Protein AF-A0A4Z2EM39-F1 (afdb_monomer_lite)

Radius of gyration: 18.66 Å; chains: 1; bounding box: 34×34×50 Å

Organism: NCBI:txid230148

Structure (mmCIF, N/CA/C/O backbone):
data_AF-A0A4Z2EM39-F1
#
_entry.id   AF-A0A4Z2EM39-F1
#
loop_
_atom_site.group_PDB
_atom_site.id
_atom_site.type_symbol
_atom_site.label_atom_id
_atom_site.label_alt_id
_atom_site.label_comp_id
_atom_site.label_asym_id
_atom_site.label_entity_id
_atom_site.label_seq_id
_atom_site.pdbx_PDB_ins_code
_atom_site.Cartn_x
_atom_site.Cartn_y
_atom_site.Cartn_z
_atom_site.occupancy
_atom_site.B_iso_or_equiv
_atom_site.auth_seq_id
_atom_site.auth_comp_id
_atom_site.auth_asym_id
_atom_site.auth_atom_id
_atom_site.pdbx_PDB_model_num
ATOM 1 N N . MET A 1 1 ? -3.704 -22.742 26.313 1.00 55.44 1 MET A N 1
ATOM 2 C C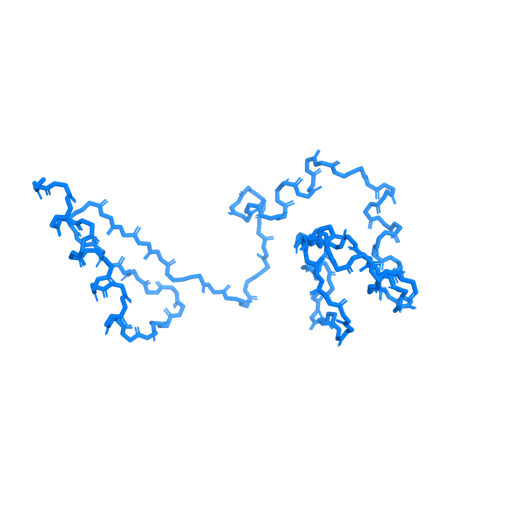A . MET A 1 1 ? -4.900 -22.289 27.055 1.00 55.44 1 MET A CA 1
ATOM 3 C C . MET A 1 1 ? -4.941 -20.779 27.292 1.00 55.44 1 MET A C 1
ATOM 5 O O . MET A 1 1 ? -5.715 -20.150 26.596 1.00 55.44 1 MET A O 1
ATOM 9 N N . PHE A 1 2 ? -4.126 -20.158 28.162 1.00 63.47 2 PHE A N 1
ATOM 10 C CA . PHE A 1 2 ? -4.228 -18.696 28.421 1.00 63.47 2 PHE A CA 1
ATOM 11 C C . PHE A 1 2 ? -3.924 -17.788 27.213 1.00 63.47 2 PHE A C 1
ATOM 13 O O . PHE A 1 2 ? -4.460 -16.692 27.107 1.00 63.47 2 PHE A O 1
ATOM 20 N N . GLN A 1 3 ? -3.050 -18.226 26.305 1.00 67.81 3 GLN A N 1
ATOM 21 C CA . GLN A 1 3 ? -2.701 -17.435 25.124 1.00 67.81 3 GLN A CA 1
ATOM 22 C C . GLN A 1 3 ? -3.805 -17.480 24.058 1.00 67.81 3 GLN A C 1
ATOM 24 O O . GLN A 1 3 ? -4.119 -16.461 23.454 1.00 67.81 3 GLN A O 1
ATOM 29 N N . GLU A 1 4 ? -4.418 -18.648 23.842 1.00 76.50 4 GLU A N 1
ATOM 30 C CA . GLU A 1 4 ? -5.512 -18.819 22.874 1.00 76.50 4 GLU A CA 1
ATOM 31 C C . GLU A 1 4 ? -6.738 -17.988 23.250 1.00 76.50 4 GLU A C 1
ATOM 33 O O . GLU A 1 4 ? -7.349 -17.401 22.362 1.00 76.50 4 GLU A O 1
ATOM 38 N N . SER A 1 5 ? -7.058 -17.873 24.544 1.00 80.62 5 SER A N 1
ATOM 39 C CA . SER A 1 5 ? -8.182 -17.048 24.996 1.00 80.62 5 SER A CA 1
ATOM 40 C C . SER A 1 5 ? -7.956 -15.561 24.705 1.00 80.62 5 SER A C 1
ATOM 42 O O . SER A 1 5 ? -8.856 -14.905 24.195 1.00 80.62 5 SER A O 1
ATOM 44 N N . GLN A 1 6 ? -6.740 -15.042 24.917 1.00 84.19 6 GLN A N 1
ATOM 45 C CA . GLN A 1 6 ? -6.410 -13.647 24.586 1.00 84.19 6 GLN A CA 1
ATOM 46 C C . GLN A 1 6 ? -6.452 -13.379 23.075 1.00 84.19 6 GLN A C 1
ATOM 48 O O . GLN A 1 6 ? -6.944 -12.337 22.645 1.00 84.19 6 GLN A O 1
ATOM 53 N N . TRP A 1 7 ? -5.975 -14.323 22.256 1.00 86.25 7 TRP A N 1
ATOM 54 C CA . TRP A 1 7 ? -6.067 -14.217 20.797 1.00 86.25 7 TRP A CA 1
ATOM 55 C C . TRP A 1 7 ? -7.517 -14.204 20.312 1.00 86.25 7 TRP A C 1
ATOM 57 O O . TRP A 1 7 ? -7.870 -13.406 19.446 1.00 86.25 7 TRP A O 1
ATOM 67 N N . GLN A 1 8 ? -8.364 -15.065 20.874 1.00 89.12 8 GLN A N 1
ATOM 68 C CA . GLN A 1 8 ? -9.784 -15.112 20.537 1.00 89.12 8 GLN A CA 1
ATOM 69 C C . GLN A 1 8 ? -10.504 -13.823 20.944 1.00 89.12 8 GLN A C 1
ATOM 71 O O . GLN A 1 8 ? -11.228 -13.259 20.127 1.00 89.12 8 GLN A O 1
ATOM 76 N N . GLU A 1 9 ? -10.267 -13.316 22.155 1.00 87.50 9 GLU A N 1
ATOM 77 C CA . GLU A 1 9 ? -10.827 -12.039 22.618 1.00 87.50 9 GLU A CA 1
ATOM 78 C C . GLU A 1 9 ? -10.405 -10.870 21.720 1.00 87.50 9 GLU A C 1
ATOM 80 O O . GLU A 1 9 ? -11.243 -10.055 21.333 1.00 87.50 9 GLU A O 1
ATOM 85 N N . PHE A 1 10 ? -9.131 -10.818 21.321 1.00 89.06 10 PHE A N 1
ATOM 86 C CA . PHE A 1 10 ? -8.613 -9.811 20.394 1.00 89.06 10 PHE A CA 1
ATOM 87 C C . PHE A 1 10 ? -9.320 -9.853 19.033 1.00 89.06 10 PHE A C 1
ATOM 89 O O . PHE A 1 10 ? -9.780 -8.822 18.542 1.00 89.06 10 PHE A O 1
ATOM 96 N N . LEU A 1 11 ? -9.444 -11.043 18.435 1.00 90.81 11 LEU A N 1
ATOM 97 C CA . LEU A 1 11 ? -10.087 -11.213 17.130 1.00 90.81 11 LEU A CA 1
ATOM 98 C C . LEU A 1 11 ? -11.581 -10.886 17.177 1.00 90.81 11 LEU A C 1
ATOM 100 O O . LEU A 1 11 ? -12.084 -10.224 16.273 1.00 90.81 11 LEU A O 1
ATOM 104 N N . VAL A 1 12 ? -12.289 -11.314 18.226 1.00 90.94 12 VAL A N 1
ATOM 105 C CA . VAL A 1 12 ? -13.716 -11.005 18.405 1.00 90.94 12 VAL A CA 1
ATOM 106 C C . VAL A 1 12 ? -13.919 -9.506 18.617 1.00 90.94 12 VAL A C 1
ATOM 108 O O . VAL A 1 12 ? -14.816 -8.928 18.003 1.00 90.94 12 VAL A O 1
ATOM 111 N N . SER A 1 13 ? -13.071 -8.865 19.426 1.00 89.94 13 SER A N 1
ATOM 112 C CA . SER A 1 13 ? -13.093 -7.413 19.635 1.00 89.94 13 SER A CA 1
ATOM 113 C C . SER A 1 13 ? -12.910 -6.656 18.317 1.00 89.94 13 SER A C 1
ATOM 115 O O . SER A 1 13 ? -13.744 -5.827 17.965 1.00 89.94 13 SER A O 1
ATOM 117 N N . LEU A 1 14 ? -11.895 -7.014 17.522 1.00 91.44 14 LEU A N 1
ATOM 118 C CA . LEU A 1 14 ? -11.661 -6.416 16.205 1.00 91.44 14 LEU A CA 1
ATOM 119 C C . LEU A 1 14 ? -12.803 -6.651 15.215 1.00 91.44 14 LEU A C 1
ATOM 121 O O . LEU A 1 14 ? -13.182 -5.738 14.491 1.00 91.44 14 LEU A O 1
ATOM 125 N N . HIS A 1 15 ? -13.337 -7.870 15.162 1.00 93.00 15 HIS A N 1
ATOM 126 C CA . HIS A 1 15 ? -14.373 -8.242 14.200 1.00 93.00 15 HIS A CA 1
ATOM 127 C C . HIS A 1 15 ? -15.730 -7.590 14.504 1.00 93.00 15 HIS A C 1
ATOM 129 O O . HIS A 1 15 ? -16.500 -7.307 13.591 1.00 93.00 15 HIS A O 1
ATOM 135 N N . THR A 1 16 ? -16.051 -7.382 15.783 1.00 93.50 16 THR A N 1
ATOM 136 C CA . THR A 1 16 ? -17.329 -6.780 16.208 1.00 93.50 16 THR A CA 1
ATOM 137 C C . THR A 1 16 ? -17.290 -5.254 16.273 1.00 93.50 16 THR A C 1
ATOM 139 O O . THR A 1 16 ? -18.348 -4.627 16.354 1.00 93.50 16 THR A O 1
ATOM 142 N N . LEU A 1 17 ? -16.099 -4.652 16.215 1.00 92.88 17 LEU A N 1
ATOM 143 C CA . LEU A 1 17 ? -15.923 -3.206 16.201 1.00 92.88 17 LEU A CA 1
ATOM 144 C C . LEU A 1 17 ? -16.543 -2.601 14.921 1.00 92.88 17 LEU A C 1
ATOM 146 O O . LEU A 1 17 ? -16.189 -3.021 13.817 1.00 92.88 17 LEU A O 1
ATOM 150 N N . PRO A 1 18 ? -17.440 -1.601 15.026 1.00 93.88 18 PRO A N 1
ATOM 151 C CA . PRO A 1 18 ? -17.891 -0.855 13.855 1.00 93.88 18 PRO A CA 1
ATOM 152 C C . PRO A 1 18 ? -16.717 -0.086 13.246 1.00 93.88 18 PRO A C 1
ATOM 154 O O . PRO A 1 18 ? -15.835 0.361 13.975 1.00 93.88 18 PRO A O 1
ATOM 157 N N . ILE A 1 19 ? -16.719 0.097 11.924 1.00 93.62 19 ILE A N 1
ATOM 158 C CA . ILE A 1 19 ? -15.644 0.810 11.222 1.00 93.62 19 ILE A CA 1
ATOM 159 C C . ILE A 1 19 ? -15.546 2.241 11.788 1.00 93.62 19 ILE A C 1
ATOM 161 O O . ILE A 1 19 ? -16.496 3.010 11.634 1.00 93.62 19 ILE A O 1
ATOM 165 N N . PRO A 1 20 ? -14.444 2.591 12.472 1.00 94.50 20 PRO A N 1
ATOM 166 C CA . PRO A 1 20 ? -14.273 3.897 13.099 1.00 94.50 20 PRO A CA 1
ATOM 167 C C . PRO A 1 20 ? -13.867 4.968 12.078 1.00 94.50 20 PRO A C 1
ATOM 169 O O . PRO A 1 20 ? -13.299 4.666 11.028 1.00 94.50 20 PRO A O 1
ATOM 172 N N . GLU A 1 21 ? -14.118 6.231 12.418 1.00 94.81 21 GLU A N 1
ATOM 173 C CA . GLU A 1 21 ? -13.680 7.377 11.615 1.00 94.81 21 GLU A CA 1
ATOM 174 C C . GLU A 1 21 ? -12.151 7.579 11.690 1.00 94.81 21 GLU A C 1
ATOM 176 O O . GLU A 1 21 ? -11.530 7.228 12.704 1.00 94.81 21 GLU A O 1
ATOM 181 N N . PRO A 1 22 ? -11.529 8.182 10.658 1.00 95.50 22 PRO A N 1
ATOM 182 C CA . PRO A 1 22 ? -10.111 8.534 10.677 1.00 95.50 22 PRO A CA 1
ATOM 183 C C . PRO A 1 22 ? -9.705 9.370 11.899 1.00 95.50 22 PRO A C 1
ATOM 185 O O . PRO A 1 22 ? -10.445 10.241 12.355 1.00 95.50 22 PRO A O 1
ATOM 188 N N . GLY A 1 23 ? -8.510 9.113 12.435 1.00 92.94 23 GLY A N 1
ATOM 189 C CA . GLY A 1 23 ? -7.944 9.834 13.581 1.00 92.94 23 GLY A CA 1
ATOM 190 C C . GLY A 1 23 ? -8.456 9.387 14.957 1.00 92.94 23 GLY A C 1
ATOM 191 O O . GLY A 1 23 ? -7.904 9.807 15.975 1.00 92.94 23 GLY A O 1
ATOM 192 N N . VAL A 1 24 ? -9.467 8.514 15.025 1.00 94.50 24 VAL A N 1
ATOM 193 C CA . VAL A 1 24 ? -9.980 7.984 16.297 1.00 94.50 24 VAL A CA 1
ATOM 194 C C . VAL A 1 24 ? -9.030 6.904 16.843 1.00 94.50 24 VAL A C 1
ATOM 196 O O . VAL A 1 24 ? -8.646 6.001 16.096 1.00 94.50 24 VAL A O 1
ATOM 199 N N . PRO A 1 25 ? -8.637 6.945 18.131 1.00 93.25 25 PRO A N 1
ATOM 200 C CA . PRO A 1 25 ? -7.888 5.858 18.753 1.00 93.25 25 PRO A CA 1
ATOM 201 C C . PRO A 1 25 ? -8.805 4.667 19.066 1.00 93.25 25 PRO A C 1
ATOM 203 O O . PRO A 1 25 ? -9.854 4.811 19.693 1.00 93.25 25 PRO A O 1
ATOM 206 N N . VAL A 1 26 ? -8.384 3.471 18.663 1.00 93.75 26 VAL A N 1
ATOM 207 C CA . VAL A 1 26 ? -9.061 2.198 18.928 1.00 93.75 26 VAL A CA 1
ATOM 208 C C . VAL A 1 26 ? -8.222 1.381 19.899 1.00 93.75 26 VAL A C 1
ATOM 210 O O . VAL A 1 26 ? -7.058 1.092 19.627 1.00 93.75 26 VAL A O 1
ATOM 213 N N . HIS A 1 27 ? -8.826 0.967 21.012 1.00 89.94 27 HIS A N 1
ATOM 214 C CA . HIS A 1 27 ? -8.184 0.136 22.029 1.00 89.94 27 HIS A CA 1
ATOM 215 C C . HIS A 1 27 ? -8.608 -1.330 21.880 1.00 89.94 27 HIS A C 1
ATOM 217 O O . HIS A 1 27 ? -9.785 -1.663 21.984 1.00 89.94 27 HIS A O 1
ATOM 223 N N . LEU A 1 28 ? -7.636 -2.217 21.676 1.00 85.12 28 LEU A N 1
ATOM 224 C CA . LEU A 1 28 ? -7.800 -3.663 21.509 1.00 85.12 28 LEU A CA 1
ATOM 225 C C . LEU A 1 28 ? -7.268 -4.403 22.746 1.00 85.12 28 LEU A C 1
ATOM 227 O O . LEU A 1 28 ? -6.382 -5.253 22.657 1.00 85.12 28 LEU A O 1
ATOM 231 N N . GLY A 1 29 ? -7.773 -4.022 23.921 1.00 80.00 29 GLY A N 1
ATOM 232 C CA . GLY A 1 29 ? -7.316 -4.508 25.225 1.00 80.00 29 GLY A CA 1
ATOM 233 C C . GLY A 1 29 ? -6.448 -3.495 25.978 1.00 80.00 29 GLY A C 1
ATOM 234 O O . GLY A 1 29 ? -6.423 -2.310 25.657 1.00 80.00 29 GLY A O 1
ATOM 235 N N . MET A 1 30 ? -5.746 -3.960 27.016 1.00 76.50 30 MET A N 1
ATOM 236 C CA . MET A 1 30 ? -5.075 -3.076 27.983 1.00 76.50 30 MET A CA 1
ATOM 237 C C . MET A 1 30 ? -3.772 -2.443 27.461 1.00 76.50 30 MET A C 1
ATOM 239 O O . MET A 1 30 ? -3.378 -1.384 27.937 1.00 76.50 30 MET A O 1
ATOM 243 N N . HIS A 1 31 ? -3.111 -3.077 26.485 1.00 79.12 31 HIS A N 1
ATOM 244 C CA . HIS A 1 31 ? -1.785 -2.667 25.992 1.00 79.12 31 HIS A CA 1
ATOM 245 C C . HIS A 1 31 ? -1.699 -2.495 24.469 1.00 79.12 31 HIS A C 1
ATOM 247 O O . HIS A 1 31 ? -0.633 -2.157 23.960 1.00 79.12 31 HIS A O 1
ATOM 253 N N . SER A 1 32 ? -2.792 -2.717 23.739 1.00 85.62 32 SER A N 1
ATOM 254 C CA . SER A 1 32 ? -2.810 -2.640 22.277 1.00 85.62 32 SER A CA 1
ATOM 255 C C . SER A 1 32 ? -3.781 -1.556 21.854 1.00 85.62 32 SER A C 1
ATOM 257 O O . SER A 1 32 ? -4.967 -1.630 22.167 1.00 85.62 32 SER A O 1
ATOM 259 N N . PHE A 1 33 ? -3.295 -0.550 21.141 1.00 91.44 33 PHE A N 1
ATOM 260 C CA . PHE A 1 33 ? -4.141 0.466 20.532 1.00 91.44 33 PHE A CA 1
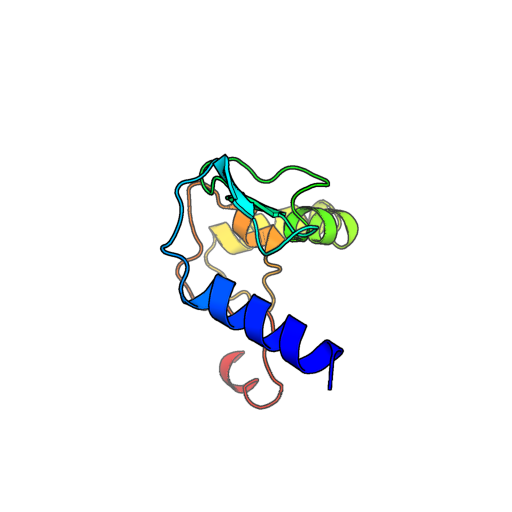ATOM 261 C C . PHE A 1 33 ? -3.540 0.918 19.206 1.00 91.44 33 PHE A C 1
ATOM 263 O O . PHE A 1 33 ? -2.343 0.752 18.971 1.00 91.44 33 PHE A O 1
ATOM 270 N N . PHE A 1 34 ? -4.372 1.483 18.342 1.00 93.44 34 PHE A N 1
ATOM 271 C CA . PHE A 1 34 ? -3.927 2.128 17.114 1.00 93.44 34 PHE A CA 1
ATOM 272 C C . PHE A 1 34 ? -4.823 3.323 16.799 1.00 93.44 34 PHE A C 1
ATOM 274 O O . PHE A 1 34 ? -5.979 3.368 17.216 1.00 93.44 34 PHE A O 1
ATOM 281 N N . THR A 1 35 ? -4.287 4.287 16.060 1.00 94.19 35 THR A N 1
ATOM 282 C CA . THR A 1 35 ? -5.076 5.389 15.505 1.00 94.19 35 THR A CA 1
ATOM 283 C C . THR A 1 35 ? -5.524 5.003 14.109 1.00 94.19 35 THR A C 1
ATOM 285 O O . THR A 1 35 ? -4.722 4.521 13.308 1.00 94.19 35 THR A O 1
ATOM 288 N N . VAL A 1 36 ? -6.805 5.197 13.819 1.00 95.12 36 VAL A N 1
ATOM 289 C CA . VAL A 1 36 ? -7.372 4.886 12.506 1.00 95.12 36 VAL A CA 1
ATOM 290 C C . VAL A 1 36 ? -6.719 5.795 11.460 1.00 95.12 36 VAL A C 1
ATOM 292 O O . VAL A 1 36 ? -6.753 7.016 11.632 1.00 95.12 36 VAL A O 1
ATOM 295 N N . PRO A 1 37 ? -6.103 5.240 10.403 1.00 92.75 37 PRO A N 1
ATOM 296 C CA . PRO A 1 37 ? -5.387 6.043 9.419 1.00 92.75 37 PRO A CA 1
ATOM 297 C C . PRO A 1 37 ? -6.353 6.881 8.572 1.00 92.75 37 PRO A C 1
ATOM 299 O O . PRO A 1 37 ? -7.422 6.399 8.190 1.00 92.75 37 PRO A O 1
ATOM 302 N N . ASP A 1 38 ? -5.961 8.111 8.227 1.00 93.25 38 ASP A N 1
ATOM 303 C CA . ASP A 1 38 ? -6.671 8.907 7.224 1.00 93.25 38 ASP A CA 1
ATOM 304 C C . ASP A 1 38 ? -6.145 8.590 5.820 1.00 93.25 38 ASP A C 1
ATOM 306 O O . ASP A 1 38 ? -5.023 8.919 5.447 1.00 93.25 38 ASP A O 1
ATOM 310 N N . THR A 1 39 ? -6.989 7.953 5.009 1.00 88.06 39 THR A N 1
ATOM 311 C CA . THR A 1 39 ? -6.677 7.607 3.611 1.00 88.06 39 THR A CA 1
ATOM 312 C C . THR A 1 39 ? -6.535 8.814 2.675 1.00 88.06 39 THR A C 1
ATOM 314 O O . THR A 1 39 ? -6.140 8.640 1.523 1.00 88.06 39 THR A O 1
ATOM 317 N N . ARG A 1 40 ? -6.883 10.025 3.130 1.00 89.12 40 ARG A N 1
ATOM 318 C CA . ARG A 1 40 ? -6.727 11.275 2.370 1.00 89.12 40 ARG A CA 1
ATOM 319 C C . ARG A 1 40 ? -5.337 11.879 2.510 1.00 89.12 40 ARG A C 1
ATOM 321 O O . ARG A 1 40 ? -4.965 12.723 1.695 1.00 89.12 40 ARG A O 1
ATOM 328 N N . GLU A 1 41 ? -4.596 11.483 3.537 1.00 90.38 41 GLU A N 1
ATOM 329 C CA . GLU A 1 41 ? -3.230 11.938 3.737 1.00 90.38 41 GLU A CA 1
ATOM 330 C C . GLU A 1 41 ? -2.291 11.239 2.753 1.00 90.38 41 GLU A C 1
ATOM 332 O O . GLU A 1 41 ? -2.446 10.060 2.419 1.00 90.38 41 GLU A O 1
ATOM 337 N N . LEU A 1 42 ? -1.296 11.981 2.268 1.00 91.31 42 LEU A N 1
ATOM 338 C CA . LEU A 1 42 ? -0.243 11.382 1.462 1.00 91.31 42 LEU A CA 1
ATOM 339 C C . LEU A 1 42 ? 0.597 10.449 2.346 1.00 91.31 42 LEU A C 1
ATOM 341 O O . LEU A 1 42 ? 0.922 10.819 3.476 1.00 91.31 42 LEU A O 1
ATOM 345 N N . PRO A 1 43 ? 1.003 9.269 1.847 1.00 91.44 43 PRO A N 1
ATOM 346 C CA . PRO A 1 43 ? 1.906 8.400 2.593 1.00 91.44 43 PRO A CA 1
ATOM 347 C C . PRO A 1 43 ? 3.232 9.116 2.883 1.00 91.44 43 PRO A C 1
ATOM 349 O O . PRO A 1 43 ? 3.863 9.667 1.980 1.00 91.44 43 PRO A O 1
ATOM 352 N N . SER A 1 44 ? 3.694 9.045 4.126 1.00 92.62 44 SER A N 1
ATOM 353 C CA . SER A 1 44 ? 5.007 9.548 4.529 1.00 92.62 44 SER A CA 1
ATOM 354 C C . SER A 1 44 ? 6.015 8.411 4.722 1.00 92.62 44 SER A C 1
ATOM 356 O O . SER A 1 44 ? 5.648 7.253 4.944 1.00 92.62 44 SER A O 1
ATOM 358 N N . ILE A 1 45 ? 7.301 8.737 4.594 1.00 92.19 45 ILE A N 1
ATOM 359 C CA . ILE A 1 45 ? 8.418 7.847 4.934 1.00 92.19 45 ILE A CA 1
ATOM 360 C C . ILE A 1 45 ? 8.945 8.303 6.304 1.00 92.19 45 ILE A C 1
ATOM 362 O O . ILE A 1 45 ? 9.277 9.486 6.417 1.00 92.19 45 ILE A O 1
ATOM 366 N N . PRO A 1 46 ? 9.116 7.408 7.299 1.00 92.25 46 PRO A N 1
ATOM 367 C CA . PRO A 1 46 ? 9.055 5.942 7.218 1.00 92.25 46 PRO A CA 1
ATOM 368 C C . PRO A 1 46 ? 7.706 5.300 7.596 1.00 92.25 46 PRO A C 1
ATOM 370 O O . PRO A 1 46 ? 7.613 4.074 7.665 1.00 92.25 46 PRO A O 1
ATOM 373 N N . GLU A 1 47 ? 6.672 6.088 7.891 1.00 91.88 47 GLU A N 1
ATOM 374 C CA . GLU A 1 47 ? 5.421 5.599 8.488 1.00 91.88 47 GLU A CA 1
ATOM 375 C C . GLU A 1 47 ? 4.671 4.630 7.562 1.00 91.88 47 GLU A C 1
ATOM 377 O O . GLU A 1 47 ? 4.155 3.599 8.000 1.00 91.88 47 GLU A O 1
ATOM 382 N N . SER A 1 48 ? 4.645 4.917 6.258 1.00 91.31 48 SER A N 1
ATOM 383 C CA . SER A 1 48 ? 4.103 4.003 5.258 1.00 91.31 48 SER A CA 1
ATOM 384 C C . SER A 1 48 ? 5.129 2.933 4.911 1.00 91.31 48 SER A C 1
ATOM 386 O O . SER A 1 48 ? 6.083 3.167 4.164 1.00 91.31 48 SER A O 1
ATOM 388 N N . ARG A 1 49 ? 4.896 1.714 5.403 1.00 92.06 49 ARG A N 1
ATOM 389 C CA . ARG A 1 49 ? 5.747 0.553 5.114 1.00 92.06 49 ARG A CA 1
ATOM 390 C C . ARG A 1 49 ? 5.899 0.299 3.613 1.00 92.06 49 ARG A C 1
ATOM 392 O O . ARG A 1 49 ? 7.010 0.092 3.144 1.00 92.06 49 ARG A O 1
ATOM 399 N N . ASN A 1 50 ? 4.804 0.375 2.858 1.00 90.44 50 ASN A N 1
ATOM 400 C CA . ASN A 1 50 ? 4.810 0.107 1.417 1.00 90.44 50 ASN A CA 1
ATOM 401 C C . ASN A 1 50 ? 5.650 1.127 0.637 1.00 90.44 50 ASN A C 1
ATOM 403 O O . ASN A 1 50 ? 6.417 0.741 -0.244 1.00 90.44 50 ASN A O 1
ATOM 407 N N . LEU A 1 51 ? 5.516 2.421 0.955 1.00 91.44 51 LEU A N 1
ATOM 408 C CA . LEU A 1 51 ? 6.305 3.468 0.302 1.00 91.44 51 LEU A CA 1
ATOM 409 C C . LEU A 1 51 ? 7.778 3.382 0.709 1.00 91.44 51 LEU A C 1
ATOM 411 O O . LEU A 1 51 ? 8.658 3.518 -0.135 1.00 91.44 51 LEU A O 1
ATOM 415 N N . THR A 1 52 ? 8.037 3.113 1.986 1.00 93.25 52 THR A N 1
ATOM 416 C CA . THR A 1 52 ? 9.393 2.989 2.526 1.00 93.25 52 THR A CA 1
ATOM 417 C C . THR A 1 52 ? 10.127 1.802 1.910 1.00 93.25 52 THR A C 1
ATOM 419 O O . THR A 1 52 ? 11.238 1.967 1.416 1.00 93.25 52 THR A O 1
ATOM 422 N N . GLU A 1 53 ? 9.504 0.621 1.863 1.00 91.50 53 GLU A N 1
ATOM 423 C CA . GLU A 1 53 ? 10.089 -0.563 1.224 1.00 91.50 53 GLU A CA 1
ATOM 424 C C . GLU A 1 53 ? 10.317 -0.336 -0.276 1.00 91.50 53 GLU A C 1
ATOM 426 O O . GLU A 1 53 ? 11.378 -0.685 -0.787 1.00 91.50 53 GLU A O 1
ATOM 431 N N . TYR A 1 54 ? 9.375 0.309 -0.974 1.00 91.44 54 TYR A N 1
ATOM 432 C CA . TYR A 1 54 ? 9.538 0.652 -2.388 1.00 91.44 54 TYR A CA 1
ATOM 433 C C . TYR A 1 54 ? 10.717 1.603 -2.627 1.00 91.44 54 TYR A C 1
ATOM 435 O O . TYR A 1 54 ? 11.544 1.342 -3.495 1.00 91.44 54 TYR A O 1
ATOM 443 N N . PHE A 1 55 ? 10.824 2.670 -1.833 1.00 91.62 55 PHE A N 1
ATOM 444 C CA . PHE A 1 55 ? 11.903 3.652 -1.942 1.00 91.62 55 PHE A CA 1
ATOM 445 C C . PHE A 1 55 ? 13.280 3.057 -1.615 1.00 91.62 55 PHE A C 1
ATOM 447 O O . PHE A 1 55 ? 14.282 3.452 -2.201 1.00 91.62 55 PHE A O 1
ATOM 454 N N . VAL A 1 56 ? 13.338 2.098 -0.687 1.00 93.44 56 VAL A N 1
ATOM 455 C CA . VAL A 1 56 ? 14.580 1.398 -0.327 1.00 93.44 56 VAL A CA 1
ATOM 456 C C . VAL A 1 56 ? 14.974 0.357 -1.382 1.00 93.44 56 VAL A C 1
ATOM 458 O O . VAL A 1 56 ? 16.163 0.164 -1.627 1.00 93.44 56 VAL A O 1
ATOM 461 N N . ALA A 1 57 ? 14.004 -0.329 -1.993 1.00 90.88 57 ALA A N 1
ATOM 462 C CA . ALA A 1 57 ? 14.258 -1.455 -2.892 1.00 90.88 57 ALA A CA 1
ATOM 463 C C . ALA A 1 57 ? 14.418 -1.073 -4.374 1.00 90.88 57 ALA A C 1
ATOM 465 O O . ALA A 1 57 ? 15.010 -1.847 -5.128 1.00 90.88 57 ALA A O 1
ATOM 466 N N . VAL A 1 58 ? 13.881 0.070 -4.811 1.00 90.38 58 VAL A N 1
ATOM 467 C CA . VAL A 1 58 ? 13.840 0.473 -6.226 1.00 90.38 58 VAL A CA 1
ATOM 468 C C . VAL A 1 58 ? 14.614 1.771 -6.428 1.00 90.38 58 VAL A C 1
ATOM 470 O O . VAL A 1 58 ? 14.379 2.761 -5.743 1.00 90.38 58 VAL A O 1
ATOM 473 N N . ASP A 1 59 ? 15.535 1.790 -7.390 1.00 93.44 59 ASP A N 1
ATOM 474 C CA . ASP A 1 59 ? 16.270 3.003 -7.744 1.00 93.44 59 ASP A CA 1
ATOM 475 C C . ASP A 1 59 ? 15.391 4.028 -8.473 1.00 93.44 59 ASP A C 1
ATOM 477 O O . ASP A 1 59 ? 14.401 3.698 -9.129 1.00 93.44 59 ASP A O 1
ATOM 481 N N . VAL A 1 60 ? 15.814 5.291 -8.429 1.00 94.25 60 VAL A N 1
ATOM 482 C CA . VAL A 1 60 ? 15.058 6.420 -8.986 1.00 94.25 60 VAL A CA 1
ATOM 483 C C . VAL A 1 60 ? 14.731 6.247 -10.476 1.00 94.25 60 VAL A C 1
ATOM 485 O O . VAL A 1 60 ? 13.629 6.600 -10.894 1.00 94.25 60 VAL A O 1
ATOM 488 N N . ASN A 1 61 ? 15.631 5.683 -11.290 1.00 94.69 61 ASN A N 1
ATOM 489 C CA . ASN A 1 61 ? 15.365 5.514 -12.724 1.00 94.69 61 ASN A CA 1
ATOM 490 C C . ASN A 1 61 ? 14.260 4.484 -12.956 1.00 94.69 61 ASN A C 1
ATOM 492 O O . ASN A 1 61 ? 13.341 4.720 -13.741 1.00 94.69 61 ASN A O 1
ATOM 496 N N . ASN A 1 62 ? 14.311 3.364 -12.240 1.00 91.50 62 ASN A N 1
ATOM 497 C CA . ASN A 1 62 ? 13.263 2.356 -12.302 1.00 91.50 62 ASN A CA 1
ATOM 498 C C . ASN A 1 62 ? 11.939 2.859 -11.718 1.00 91.50 62 ASN A C 1
ATOM 500 O O . ASN A 1 62 ? 10.887 2.557 -12.282 1.00 91.50 62 ASN A O 1
ATOM 504 N N . MET A 1 63 ? 11.965 3.704 -10.682 1.00 92.75 63 MET A N 1
ATOM 505 C CA . MET A 1 63 ? 10.755 4.368 -10.186 1.00 92.75 63 MET A CA 1
ATOM 506 C C . MET A 1 63 ? 10.096 5.233 -11.272 1.00 92.75 63 MET A C 1
ATOM 508 O O . MET A 1 63 ? 8.884 5.151 -11.472 1.00 92.75 63 MET A O 1
ATOM 512 N N . LEU A 1 64 ? 10.887 6.014 -12.017 1.00 93.69 64 LEU A N 1
ATOM 513 C CA . LEU A 1 64 ? 10.398 6.835 -13.131 1.00 93.69 64 LEU A CA 1
ATOM 514 C C . LEU A 1 64 ? 9.872 5.984 -14.294 1.00 93.69 64 LEU A C 1
ATOM 516 O O . LEU A 1 64 ? 8.827 6.303 -14.862 1.00 93.69 64 LEU A O 1
ATOM 520 N N . HIS A 1 65 ? 10.549 4.885 -14.637 1.00 90.81 65 HIS A N 1
ATOM 521 C CA . HIS A 1 65 ? 10.082 3.964 -15.676 1.00 90.81 65 HIS A CA 1
ATOM 522 C C . HIS A 1 65 ? 8.760 3.286 -15.308 1.00 90.81 65 HIS A C 1
ATOM 524 O O . HIS A 1 65 ? 7.880 3.160 -16.164 1.00 90.81 65 HIS A O 1
ATOM 530 N N . LEU A 1 66 ? 8.598 2.870 -14.049 1.00 89.56 66 LEU A N 1
ATOM 531 C CA . LEU A 1 66 ? 7.343 2.312 -13.547 1.00 89.56 66 LEU A CA 1
ATOM 532 C C . LEU A 1 66 ? 6.231 3.358 -13.587 1.00 89.56 66 LEU A C 1
ATOM 534 O O . LEU A 1 66 ? 5.148 3.068 -14.092 1.00 89.56 66 LEU A O 1
ATOM 538 N N . TYR A 1 67 ? 6.512 4.582 -13.135 1.00 91.19 67 TYR A N 1
ATOM 539 C CA . TYR A 1 67 ? 5.558 5.687 -13.189 1.00 91.19 67 TYR A CA 1
ATOM 540 C C . TYR A 1 67 ? 5.093 5.980 -14.619 1.00 91.19 67 TYR A C 1
ATOM 542 O O . TYR A 1 67 ? 3.894 5.972 -14.893 1.00 91.19 67 TYR A O 1
ATOM 550 N N . ALA A 1 68 ? 6.027 6.132 -15.561 1.00 91.38 68 ALA A N 1
ATOM 551 C CA . ALA A 1 68 ? 5.696 6.314 -16.970 1.00 91.38 68 ALA A CA 1
ATOM 552 C C . ALA A 1 68 ? 4.885 5.130 -17.523 1.00 91.38 68 ALA A C 1
ATOM 554 O O . ALA A 1 68 ? 3.896 5.332 -18.220 1.00 91.38 68 ALA A O 1
ATOM 555 N N . SER A 1 69 ? 5.254 3.891 -17.187 1.00 88.69 69 SER A N 1
ATOM 556 C CA . SER A 1 69 ? 4.536 2.694 -17.649 1.00 88.69 69 SER A CA 1
ATOM 557 C C . SER A 1 69 ? 3.092 2.637 -17.147 1.00 88.69 69 SER A C 1
ATOM 559 O O . SER A 1 69 ? 2.211 2.254 -17.916 1.00 88.69 69 SER A O 1
ATOM 561 N N . MET A 1 70 ? 2.844 3.058 -15.901 1.00 89.19 70 MET A N 1
ATOM 562 C CA . MET A 1 70 ? 1.491 3.196 -15.352 1.00 89.19 70 MET A CA 1
ATOM 563 C C . MET A 1 70 ? 0.700 4.298 -16.072 1.00 89.19 70 MET A C 1
ATOM 565 O O . MET A 1 70 ? -0.458 4.093 -16.411 1.00 89.19 70 MET A O 1
ATOM 569 N N . LEU A 1 71 ? 1.315 5.441 -16.389 1.00 89.38 71 LEU A N 1
ATOM 570 C CA . LEU A 1 71 ? 0.640 6.499 -17.158 1.00 89.38 71 LEU A CA 1
ATOM 571 C C . LEU A 1 71 ? 0.278 6.077 -18.591 1.00 89.38 71 LEU A C 1
ATOM 573 O O . LEU A 1 71 ? -0.681 6.590 -19.157 1.00 89.38 71 LEU A O 1
ATOM 577 N N . TYR A 1 72 ? 1.029 5.141 -19.175 1.00 89.06 72 TYR A N 1
ATOM 578 C CA . TYR A 1 72 ? 0.742 4.559 -20.491 1.00 89.06 72 TYR A CA 1
ATOM 579 C C . TYR A 1 72 ? -0.160 3.316 -20.438 1.00 89.06 72 TYR A C 1
ATOM 581 O O . TYR A 1 72 ? -0.290 2.631 -21.451 1.00 89.06 72 TYR A O 1
ATOM 589 N N . GLU A 1 73 ? -0.739 2.990 -19.279 1.00 80.88 73 GLU A N 1
ATOM 590 C CA . GLU A 1 73 ? -1.611 1.823 -19.083 1.00 80.88 73 GLU A CA 1
ATOM 591 C C . GLU A 1 73 ? -0.994 0.489 -19.549 1.00 80.88 73 GLU A C 1
ATOM 593 O O . GLU A 1 73 ? -1.680 -0.434 -19.993 1.00 80.88 73 GLU A O 1
ATOM 598 N N . ARG A 1 74 ? 0.334 0.348 -19.449 1.00 75.81 74 ARG A N 1
ATOM 599 C CA . ARG A 1 74 ? 1.007 -0.895 -19.846 1.00 75.81 74 ARG A CA 1
ATOM 600 C C . ARG A 1 74 ? 0.742 -1.999 -18.825 1.00 75.81 74 ARG A C 1
ATOM 602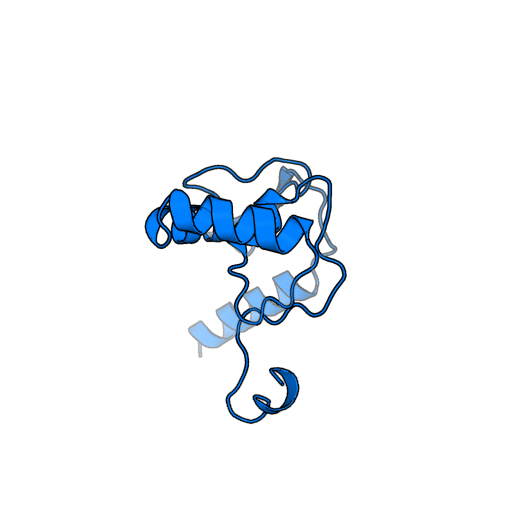 O O . ARG A 1 74 ? 0.694 -1.745 -17.625 1.00 75.81 74 ARG A O 1
ATOM 609 N N . ARG A 1 75 ? 0.627 -3.246 -19.302 1.00 66.44 75 ARG A N 1
ATOM 610 C CA . ARG A 1 75 ? 0.477 -4.434 -18.444 1.00 66.44 75 ARG A CA 1
ATOM 611 C C . ARG A 1 75 ? 1.656 -4.514 -17.475 1.00 66.44 75 ARG A C 1
ATOM 613 O O . ARG A 1 75 ? 2.779 -4.799 -17.884 1.00 66.44 75 ARG A O 1
ATOM 620 N N . LEU A 1 76 ? 1.390 -4.270 -16.199 1.00 64.69 76 LEU A N 1
ATOM 621 C CA . LEU A 1 76 ? 2.358 -4.427 -15.123 1.00 64.69 76 LEU A CA 1
ATOM 622 C C . LEU A 1 76 ? 1.963 -5.656 -14.313 1.00 64.69 76 LEU A C 1
ATOM 624 O O . LEU A 1 76 ? 0.969 -5.658 -13.596 1.00 64.69 76 LEU A O 1
ATOM 628 N N . THR A 1 77 ? 2.740 -6.723 -14.451 1.00 56.84 77 THR A N 1
ATOM 629 C CA . THR A 1 77 ? 2.493 -7.996 -13.760 1.00 56.84 77 THR A CA 1
ATOM 630 C C . THR A 1 77 ? 3.086 -8.036 -12.346 1.00 56.84 77 THR A C 1
ATOM 632 O O . THR A 1 77 ? 2.837 -8.989 -11.617 1.00 56.84 77 THR A O 1
ATOM 635 N N . ALA A 1 78 ? 3.852 -7.012 -11.945 1.00 57.38 78 ALA A N 1
ATOM 636 C CA . ALA A 1 78 ? 4.563 -6.946 -10.664 1.00 57.38 78 ALA A CA 1
ATOM 637 C C . ALA A 1 78 ? 4.547 -5.529 -10.052 1.00 57.38 78 ALA A C 1
ATOM 639 O O . ALA A 1 78 ? 5.590 -4.966 -9.718 1.00 57.38 78 ALA A O 1
ATOM 640 N N . CYS A 1 79 ? 3.371 -4.902 -9.942 1.00 61.25 79 CYS A N 1
ATOM 641 C CA . CYS A 1 79 ? 3.258 -3.621 -9.240 1.00 61.25 79 CYS A CA 1
ATOM 642 C C . CYS A 1 79 ? 3.507 -3.804 -7.737 1.00 61.25 79 CYS A C 1
ATOM 644 O O . CYS A 1 79 ? 2.739 -4.476 -7.048 1.00 61.25 79 CYS A O 1
ATOM 646 N N . VAL A 1 80 ? 4.535 -3.137 -7.211 1.00 69.69 80 VAL A N 1
ATOM 647 C CA . VAL A 1 80 ? 4.718 -2.974 -5.764 1.00 69.69 80 VAL A CA 1
ATOM 648 C C . VAL A 1 80 ? 3.626 -2.034 -5.255 1.00 69.69 80 VAL A C 1
ATOM 650 O O . VAL A 1 80 ? 3.346 -1.015 -5.878 1.00 69.69 80 VAL A O 1
ATOM 653 N N . HIS A 1 81 ? 3.013 -2.327 -4.109 1.00 79.50 81 HIS A N 1
ATOM 654 C CA . HIS A 1 81 ? 1.955 -1.475 -3.546 1.00 79.50 81 HIS A CA 1
ATOM 655 C C . HIS A 1 81 ? 2.388 -0.008 -3.361 1.00 79.50 81 HIS A C 1
ATOM 657 O O . HIS A 1 81 ? 1.583 0.904 -3.524 1.00 79.50 81 HIS A O 1
ATOM 663 N N . GLY A 1 82 ? 3.677 0.235 -3.098 1.00 77.94 82 GLY A N 1
ATOM 664 C CA . GLY A 1 82 ? 4.243 1.584 -3.047 1.00 77.94 82 GLY A CA 1
ATOM 665 C C . GLY A 1 82 ? 4.230 2.333 -4.388 1.00 77.94 82 GLY A C 1
ATOM 666 O O . GLY A 1 82 ? 4.093 3.554 -4.386 1.00 77.94 82 GLY A O 1
ATOM 667 N N . SER A 1 83 ? 4.310 1.643 -5.536 1.00 82.50 83 SER A N 1
ATOM 668 C CA . SER A 1 83 ? 4.302 2.307 -6.847 1.00 82.50 83 SER A CA 1
ATOM 669 C C . SER A 1 83 ? 2.916 2.844 -7.199 1.00 82.50 83 SER A C 1
ATOM 671 O O . SER A 1 83 ? 2.804 3.941 -7.738 1.00 82.50 83 SER A O 1
ATOM 673 N N . THR A 1 84 ? 1.844 2.121 -6.856 1.00 83.56 84 THR A N 1
ATOM 674 C CA . THR A 1 84 ? 0.467 2.571 -7.126 1.00 83.56 84 THR A CA 1
ATOM 675 C C . THR A 1 84 ? 0.098 3.833 -6.360 1.00 83.56 84 THR A C 1
ATOM 677 O O . THR A 1 84 ? -0.694 4.631 -6.854 1.00 83.56 84 THR A O 1
ATOM 680 N N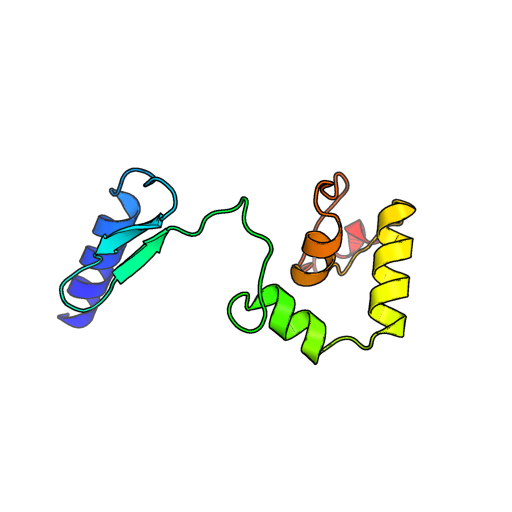 . THR A 1 85 ? 0.705 4.068 -5.195 1.00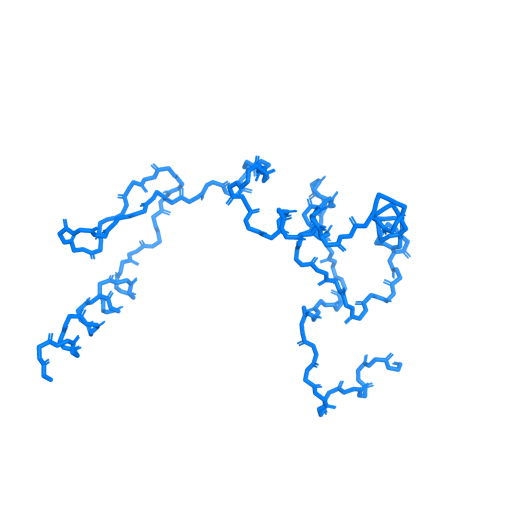 85.69 85 THR A N 1
ATOM 681 C CA . THR A 1 85 ? 0.450 5.286 -4.417 1.00 85.69 85 THR A CA 1
ATOM 682 C C . THR A 1 85 ? 0.986 6.548 -5.097 1.00 85.69 85 THR A C 1
ATOM 684 O O . THR A 1 85 ? 0.515 7.644 -4.811 1.00 85.69 85 THR A O 1
ATOM 687 N N . MET A 1 86 ? 1.908 6.410 -6.056 1.00 86.44 86 MET A N 1
ATOM 688 C CA . MET A 1 86 ? 2.425 7.531 -6.854 1.00 86.44 86 MET A CA 1
ATOM 689 C C . MET A 1 86 ? 1.432 8.055 -7.891 1.00 86.44 86 MET A C 1
ATOM 691 O O . MET A 1 86 ? 1.658 9.120 -8.455 1.00 86.44 86 MET A O 1
ATOM 695 N N . LEU A 1 87 ? 0.351 7.319 -8.159 1.00 89.56 87 LEU A N 1
ATOM 696 C CA . LEU A 1 87 ? -0.672 7.744 -9.109 1.00 89.56 87 LEU A CA 1
ATOM 697 C C . LEU A 1 87 ? -1.669 8.738 -8.515 1.00 89.56 87 LEU A C 1
ATOM 699 O O . LEU A 1 87 ? -2.437 9.309 -9.284 1.00 89.56 87 LEU A O 1
ATOM 703 N N . PHE A 1 88 ? -1.663 8.971 -7.195 1.00 88.44 88 PHE A N 1
ATOM 704 C CA . PHE A 1 88 ? -2.600 9.889 -6.545 1.00 88.44 88 PHE A CA 1
ATOM 705 C C . PHE A 1 88 ? -2.677 11.242 -7.288 1.00 88.44 88 PHE A C 1
ATOM 707 O O . PHE A 1 88 ? -1.635 11.831 -7.584 1.00 88.44 88 PHE A O 1
ATOM 714 N N . PRO A 1 89 ? -3.882 11.768 -7.591 1.00 88.12 89 PRO A N 1
ATOM 715 C CA . PRO A 1 89 ? -5.211 11.315 -7.152 1.00 88.12 89 PRO A CA 1
ATOM 716 C C . PRO A 1 89 ? -5.850 10.225 -8.034 1.00 88.12 89 PRO A C 1
ATOM 718 O O . PRO A 1 89 ? -7.008 9.869 -7.834 1.00 88.12 89 PRO A O 1
ATOM 721 N N . MET A 1 90 ? -5.135 9.720 -9.037 1.00 90.31 90 MET A N 1
ATOM 722 C CA . MET A 1 90 ? -5.584 8.627 -9.895 1.00 90.31 90 MET A CA 1
ATOM 723 C C . MET A 1 90 ? -5.311 7.270 -9.238 1.00 90.31 90 MET A C 1
ATOM 725 O O . MET A 1 90 ? -4.405 7.105 -8.421 1.00 90.31 90 MET A O 1
ATOM 729 N N . HIS A 1 91 ? -6.085 6.269 -9.645 1.00 86.31 91 HIS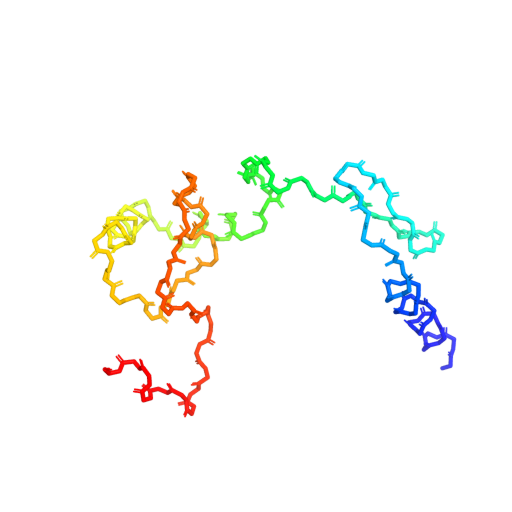 A N 1
ATOM 730 C CA . HIS A 1 91 ? -5.903 4.885 -9.225 1.00 86.31 91 HIS A CA 1
ATOM 731 C C . HIS A 1 91 ? -5.760 4.000 -10.455 1.00 86.31 91 HIS A C 1
ATOM 733 O O . HIS A 1 91 ? -6.456 4.210 -11.449 1.00 86.31 91 HIS A O 1
ATOM 739 N N . TRP A 1 92 ? -4.896 2.990 -10.377 1.00 87.31 92 TRP A N 1
ATOM 740 C CA . TRP A 1 92 ? -4.793 1.974 -11.420 1.00 87.31 92 TRP A CA 1
ATOM 741 C C . TRP A 1 92 ? -6.127 1.229 -11.571 1.00 87.31 92 TRP A C 1
ATOM 743 O O . TRP A 1 92 ? -6.649 0.714 -10.585 1.00 87.31 92 TRP A O 1
ATOM 753 N N . GLN A 1 93 ? -6.684 1.198 -12.785 1.00 86.19 93 GLN A N 1
ATOM 754 C CA . GLN A 1 93 ? -8.010 0.616 -13.060 1.00 86.19 93 GLN A CA 1
ATOM 755 C C . GLN A 1 93 ? -7.954 -0.765 -13.729 1.00 86.19 93 GLN A C 1
ATOM 757 O O . GLN A 1 93 ? -8.975 -1.442 -13.834 1.00 86.19 93 GLN A O 1
ATOM 762 N N . HIS A 1 94 ? -6.777 -1.185 -14.198 1.00 83.62 94 HIS A N 1
ATOM 763 C CA . HIS A 1 94 ? -6.587 -2.482 -14.852 1.00 83.62 94 HIS A CA 1
ATOM 764 C C . HIS A 1 94 ? -6.203 -3.564 -13.834 1.00 83.62 94 HIS A C 1
ATOM 766 O O . HIS A 1 94 ? -6.148 -3.324 -12.629 1.00 83.62 94 HIS A O 1
ATOM 772 N N . VAL A 1 95 ? -5.925 -4.777 -14.321 1.00 84.88 95 VAL A N 1
ATOM 773 C CA . VAL A 1 95 ? -5.511 -5.920 -13.493 1.00 84.88 95 VAL A CA 1
ATOM 774 C C . VAL A 1 95 ? -4.380 -5.518 -12.541 1.00 84.88 95 VAL A C 1
ATOM 776 O O . VAL A 1 95 ? -3.347 -5.002 -12.970 1.00 84.88 95 VAL A O 1
ATOM 779 N N . TYR A 1 96 ? -4.590 -5.766 -11.248 1.00 83.56 96 TYR A N 1
ATOM 780 C CA . TYR A 1 96 ? -3.638 -5.492 -10.178 1.00 83.56 96 TYR A CA 1
ATOM 781 C C . TYR A 1 96 ? -3.450 -6.752 -9.335 1.00 83.56 96 TYR A C 1
ATOM 783 O O . TYR A 1 96 ? -4.338 -7.145 -8.579 1.00 83.56 96 TYR A O 1
ATOM 791 N N . ILE A 1 97 ? -2.294 -7.401 -9.490 1.00 84.19 97 ILE A N 1
ATOM 792 C CA . ILE A 1 97 ? -1.931 -8.617 -8.756 1.00 84.19 97 ILE A CA 1
ATOM 793 C C . ILE A 1 97 ? -0.577 -8.363 -8.077 1.00 84.19 97 ILE A C 1
ATOM 795 O O . ILE A 1 97 ? 0.455 -8.501 -8.729 1.00 84.19 97 ILE A O 1
ATOM 799 N N . PRO A 1 98 ? -0.552 -7.976 -6.786 1.00 79.69 98 PRO A N 1
ATOM 800 C CA . PRO A 1 98 ? 0.695 -7.674 -6.073 1.00 79.69 98 PRO A CA 1
ATOM 801 C C . PRO A 1 98 ? 1.664 -8.855 -6.008 1.00 79.69 98 PRO A C 1
ATOM 803 O O . PRO A 1 98 ? 2.878 -8.680 -6.052 1.00 79.69 98 PRO A O 1
ATOM 806 N N . VAL A 1 99 ? 1.120 -10.067 -5.882 1.00 85.12 99 VAL A N 1
ATOM 807 C CA . VAL A 1 99 ? 1.875 -11.321 -5.869 1.00 85.12 99 VAL A CA 1
ATOM 808 C C . VAL A 1 99 ? 1.076 -12.340 -6.663 1.00 85.12 99 VAL A C 1
ATOM 810 O O . VAL A 1 99 ? -0.034 -12.692 -6.269 1.00 85.12 99 VAL A O 1
ATOM 813 N N . LEU A 1 100 ? 1.630 -12.801 -7.784 1.00 83.38 100 LEU A N 1
ATOM 814 C CA . LEU A 1 100 ? 0.993 -13.798 -8.637 1.00 83.38 100 LEU A CA 1
ATOM 815 C C . LEU A 1 100 ? 1.433 -15.216 -8.228 1.00 83.38 100 LEU A C 1
ATOM 817 O O . LEU A 1 100 ? 2.619 -15.542 -8.335 1.00 83.38 100 LEU A O 1
ATOM 821 N N . PRO A 1 101 ? 0.510 -16.088 -7.785 1.00 86.50 101 PRO A N 1
ATOM 822 C CA . PRO A 1 101 ? 0.800 -17.501 -7.564 1.00 86.50 101 PRO A CA 1
ATOM 823 C C . PRO A 1 101 ? 1.253 -18.208 -8.848 1.00 86.50 101 PRO A C 1
ATOM 825 O O . PRO A 1 101 ? 0.740 -17.935 -9.931 1.00 86.50 101 PRO A O 1
ATOM 828 N N . GLN A 1 102 ? 2.144 -19.197 -8.725 1.00 85.44 102 GLN A N 1
ATOM 829 C CA . GLN A 1 102 ? 2.710 -19.921 -9.877 1.00 85.44 102 GLN A CA 1
ATOM 830 C C . GLN A 1 102 ? 1.658 -20.585 -10.781 1.00 85.44 102 GLN A C 1
ATOM 832 O O . GLN A 1 102 ? 1.831 -20.637 -11.993 1.00 85.44 102 GLN A O 1
ATOM 837 N N . HIS A 1 103 ? 0.555 -21.077 -10.215 1.00 89.38 103 HIS A N 1
ATOM 838 C CA . HIS A 1 103 ? -0.511 -21.721 -10.990 1.00 89.38 103 HIS A CA 1
ATOM 839 C C . HIS A 1 103 ? -1.382 -20.729 -11.784 1.00 89.38 103 HIS A C 1
ATOM 841 O O . HIS A 1 103 ? -2.274 -21.159 -12.504 1.00 89.38 103 HIS A O 1
ATOM 847 N N . LEU A 1 104 ? -1.145 -19.417 -11.651 1.00 87.75 104 LEU A N 1
ATOM 848 C CA . LEU A 1 104 ? -1.851 -18.353 -12.371 1.00 87.75 104 LEU A CA 1
ATOM 849 C C . LEU A 1 104 ? -0.947 -17.629 -13.381 1.00 87.75 104 LEU A C 1
ATOM 851 O O . LEU A 1 104 ? -1.303 -16.555 -13.860 1.00 87.75 104 LEU A O 1
ATOM 855 N N . LEU A 1 105 ? 0.208 -18.203 -13.738 1.00 86.12 105 LEU A N 1
ATOM 856 C CA . LEU A 1 105 ? 1.116 -17.615 -14.732 1.00 86.12 105 LEU A CA 1
ATOM 857 C C . LEU A 1 105 ? 0.470 -17.425 -16.111 1.00 86.12 105 LEU A C 1
ATOM 859 O O . LEU A 1 105 ? 0.906 -16.559 -16.866 1.00 86.12 105 LEU A O 1
ATOM 863 N N . ASP A 1 106 ? -0.604 -18.154 -16.412 1.00 87.19 106 ASP A N 1
ATOM 864 C CA . ASP A 1 106 ? -1.371 -17.985 -17.649 1.00 87.19 106 ASP A CA 1
ATOM 865 C C . ASP A 1 106 ? -1.974 -16.572 -17.791 1.00 87.19 106 ASP A C 1
ATOM 867 O O . ASP A 1 106 ? -2.184 -16.104 -18.905 1.00 87.19 106 ASP A O 1
ATOM 871 N N . TYR A 1 107 ? -2.166 -15.839 -16.686 1.00 80.56 107 TYR A N 1
ATOM 872 C CA . TYR A 1 107 ? -2.655 -14.453 -16.694 1.00 80.56 107 TYR A CA 1
ATOM 873 C C . TYR A 1 107 ? -1.587 -13.417 -17.107 1.00 80.56 107 TYR A C 1
ATOM 875 O O . TYR A 1 107 ? -1.909 -12.244 -17.325 1.00 80.56 107 TYR A O 1
ATOM 883 N N . CYS A 1 108 ? -0.317 -13.824 -17.218 1.00 78.81 108 CYS A N 1
ATOM 884 C CA . CYS A 1 108 ? 0.786 -12.951 -17.635 1.00 78.81 108 CYS A CA 1
ATOM 885 C C . CYS A 1 108 ? 0.950 -12.827 -19.153 1.00 78.81 108 CYS A C 1
ATOM 887 O O . CYS A 1 108 ? 1.663 -11.922 -19.589 1.00 78.81 108 CYS A O 1
ATOM 889 N N . TRP A 1 109 ? 0.335 -13.718 -19.935 1.00 62.69 109 TRP A N 1
ATOM 890 C CA . TRP A 1 109 ? 0.457 -13.753 -21.397 1.00 62.69 109 TRP A CA 1
ATOM 891 C C . TRP A 1 109 ? -0.508 -12.803 -22.082 1.00 62.69 109 TRP A C 1
ATOM 893 O O . TRP A 1 109 ? -1.644 -12.622 -21.592 1.00 62.69 109 TRP A O 1
#

Sequence (109 aa):
MFQESQWQEFLVSLHTLPIPEPGVPVHLGMHSFFTVPDTRELPSIPESRNLTEYFVAVDVNNMLHLYASMLYERRLTACVHGSTTMLFPMHWQHVYIPVLPQHLLDYCW

pLDDT: mean 86.29, std 8.95, range [55.44, 95.5]

InterPro domains:
  IPR001194 cDENN domain [PF02141] (7-108)
  IPR001194 cDENN domain [SM00799] (1-108)
  IPR037516 Tripartite DENN domain [PS50211] (1-109)
  IPR040032 DENN domain-containing protein 1A/1B/1C [PTHR13196] (2-109)
  IPR043153 DENN domain, C-terminal lobe [G3DSA:3.40.50.11500] (41-109)

Secondary structure (DSSP, 8-state):
-HHHHHHHHHHHHHHHS--PPTT-EEE-SSS-EEEPP-TTSPPPTTT-HHHHHHHHHS-HHHHHHHHHHHHTT---S---HHHHGGGTT----S---SS--GGGGGGG-

Foldseek 3Di:
DVVVVLVVQLVVQVVPDDDDDAQDWDDSDDPDIDGHHDPPDQDDPPVDVQLPCCPVPDDPVVLVVLQVCQVVLHDDPADRPNSQSVQPVDGRPDDDDNDDDPVRCVVVD